Protein AF-A0AAV5DNC1-F1 (afdb_monomer)

Foldseek 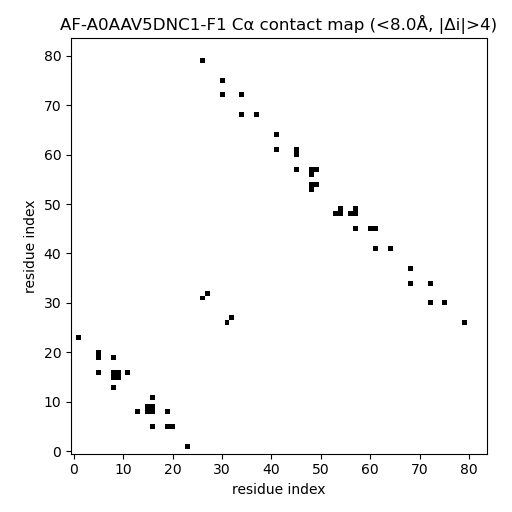3Di:
DLVVVLVVLVVVHPVSSVVSVVLVVVCCCPVVVVLVVLVVVLVVVLVVCVVVVNVVVSVVSVVVSVVVSVVVVVVVCVCSVVPD

Radius of gyration: 18.19 Å; Cα contacts (8 Å, |Δi|>4): 30; chains: 1; bounding box: 38×23×50 Å

Solvent-accessible surface area (backbone atoms only — not comparable to full-atom values): 4647 Å² total; per-residue (Å²): 114,70,67,59,57,45,57,57,29,51,74,78,30,72,66,55,25,50,53,52,50,53,51,52,50,50,48,49,57,50,54,50,45,51,53,48,52,52,49,54,51,49,52,50,53,45,51,52,33,52,74,66,71,38,62,83,55,41,59,58,50,53,52,52,48,52,50,50,52,50,61,57,46,49,59,50,51,48,54,65,71,71,51,132

Secondary structure (DSSP, 8-state):
-HHHHHHHHHHH-HHHHHHHHHHHHHHIIIIIHHHHHHHHHHHHHHHHHHHTT-HHHHHHHHHHHHHHHHHHHHHHHHHHHS--

Organism: NCBI:txid191504

Sequence (84 aa):
MFVATQIFCGQLGNLELTAASLGTTGVQAFAYGLLLGMGSAVETLCGQAYGAHKYSMLGVYMQRAGVLLAATGIPLAVLYGLGP

Structure (mmCIF, N/CA/C/O backbone):
data_AF-A0AAV5DNC1-F1
#
_entry.id   AF-A0AAV5DNC1-F1
#
loop_
_atom_site.group_PDB
_atom_site.id
_atom_site.type_symbol
_atom_site.label_atom_id
_atom_site.label_alt_id
_atom_site.label_comp_id
_atom_site.label_asym_id
_atom_site.label_entity_id
_atom_site.label_seq_id
_atom_site.pdbx_PDB_ins_code
_atom_site.Cartn_x
_atom_site.Cartn_y
_atom_site.Cartn_z
_atom_site.occupancy
_atom_site.B_iso_or_equiv
_atom_site.auth_seq_id
_atom_site.auth_comp_id
_atom_site.auth_asym_id
_atom_site.auth_atom_id
_atom_site.pdbx_PDB_model_num
ATOM 1 N N . MET A 1 1 ? -6.428 12.524 8.621 1.00 63.75 1 MET A N 1
ATOM 2 C CA . MET A 1 1 ? -7.774 11.926 8.464 1.00 63.75 1 MET A CA 1
ATOM 3 C C . MET A 1 1 ? -8.122 10.987 9.622 1.00 63.75 1 MET A C 1
ATOM 5 O O . MET A 1 1 ? -9.110 11.258 10.282 1.00 63.75 1 MET A O 1
ATOM 9 N N . PHE A 1 2 ? -7.295 9.986 9.964 1.00 71.69 2 PHE A N 1
ATOM 10 C CA . PHE A 1 2 ? -7.559 9.033 11.069 1.00 71.69 2 PHE A CA 1
ATOM 11 C C . PHE A 1 2 ? -7.795 9.671 12.454 1.00 71.69 2 PHE A C 1
ATOM 13 O O . PHE A 1 2 ? -8.661 9.219 13.195 1.00 71.69 2 PHE A O 1
ATOM 20 N N . VAL A 1 3 ? -7.097 10.771 12.774 1.00 75.69 3 VAL A N 1
ATOM 21 C CA . VAL A 1 3 ? -7.304 11.534 14.024 1.00 75.69 3 VAL A CA 1
ATOM 22 C C . VAL A 1 3 ? -8.735 12.067 14.147 1.00 75.69 3 VAL A C 1
ATOM 24 O O . VAL A 1 3 ? -9.288 12.053 15.239 1.00 75.69 3 VAL A O 1
ATOM 27 N N . ALA A 1 4 ? -9.370 12.476 13.044 1.00 77.12 4 ALA A N 1
ATOM 28 C CA . ALA A 1 4 ? -10.748 12.962 13.089 1.00 77.12 4 ALA A CA 1
ATOM 29 C C . ALA A 1 4 ? -11.721 11.832 13.465 1.00 77.12 4 ALA A C 1
ATOM 31 O O . ALA A 1 4 ? -12.555 12.016 14.346 1.00 77.12 4 ALA A O 1
ATOM 32 N N . THR A 1 5 ? -11.566 10.642 12.874 1.00 76.62 5 THR A N 1
ATOM 33 C CA . THR A 1 5 ? -12.378 9.460 13.213 1.00 76.62 5 THR A CA 1
ATOM 34 C C . THR A 1 5 ? -12.215 9.066 14.678 1.00 76.62 5 THR A C 1
ATOM 36 O O . THR A 1 5 ? -13.201 8.771 15.342 1.00 76.62 5 THR A O 1
ATOM 39 N N . GLN A 1 6 ? -10.990 9.113 15.204 1.00 79.81 6 GLN A N 1
ATOM 40 C CA . GLN A 1 6 ? -10.701 8.814 16.608 1.00 79.81 6 GLN A CA 1
ATOM 41 C C . GLN A 1 6 ? -11.333 9.831 17.563 1.00 79.81 6 GLN A C 1
ATOM 43 O O . GLN A 1 6 ? -11.928 9.435 18.557 1.00 79.81 6 GLN A O 1
ATOM 48 N N . ILE A 1 7 ? -11.280 11.127 17.243 1.00 81.50 7 ILE A N 1
ATOM 49 C CA . ILE A 1 7 ? -11.912 12.170 18.063 1.00 81.50 7 ILE A CA 1
ATOM 50 C C . ILE A 1 7 ? -13.429 11.958 18.138 1.00 81.50 7 ILE A C 1
ATOM 52 O O . ILE A 1 7 ? -13.975 11.968 19.236 1.00 81.50 7 ILE A O 1
ATOM 56 N N . PHE A 1 8 ? -14.098 11.689 17.012 1.00 77.62 8 PHE A N 1
ATOM 57 C CA . PHE A 1 8 ? -15.537 11.394 17.000 1.00 77.62 8 PHE A CA 1
ATOM 58 C C . PHE A 1 8 ? -15.875 10.110 17.773 1.00 77.62 8 PHE A C 1
ATOM 60 O O . PHE A 1 8 ? -16.800 10.101 18.579 1.00 77.62 8 PHE A O 1
ATOM 67 N N . CYS A 1 9 ? -15.105 9.037 17.580 1.00 74.75 9 CYS A N 1
ATOM 68 C CA . CYS A 1 9 ? -15.327 7.760 18.263 1.00 74.75 9 CYS A CA 1
ATOM 69 C C . CYS A 1 9 ? -15.102 7.866 19.784 1.00 74.75 9 CYS A C 1
ATOM 71 O O . CYS A 1 9 ? -15.839 7.278 20.571 1.00 74.75 9 CYS A O 1
ATOM 73 N N . GLY A 1 10 ? -14.155 8.709 20.209 1.00 76.50 10 GLY A N 1
ATOM 74 C CA . GLY A 1 10 ? -13.916 9.038 21.616 1.00 76.50 10 GLY A CA 1
ATOM 75 C C . GLY A 1 10 ? -15.092 9.735 22.302 1.00 76.50 10 GLY A C 1
ATOM 76 O O . GLY A 1 10 ? -15.239 9.608 23.514 1.00 76.50 10 GLY A O 1
ATOM 77 N N . GLN A 1 11 ? -15.959 10.416 21.545 1.00 79.31 11 GLN A N 1
ATOM 78 C CA . GLN A 1 11 ? -17.190 11.014 22.072 1.00 79.31 11 GLN A CA 1
ATOM 79 C C . GLN A 1 11 ? -18.344 10.002 22.202 1.00 79.31 11 GLN A C 1
ATOM 81 O O . GLN A 1 11 ? -19.256 10.244 22.988 1.00 79.31 11 GLN A O 1
ATOM 86 N N . LEU A 1 12 ? -18.309 8.877 21.469 1.00 75.19 12 LEU A N 1
ATOM 87 C CA . LEU A 1 12 ? -19.307 7.798 21.554 1.00 75.19 12 LEU A CA 1
ATOM 88 C C . LEU A 1 12 ? -19.007 6.795 22.681 1.00 75.19 12 LEU A C 1
ATOM 90 O O . LEU A 1 12 ? -19.929 6.175 23.209 1.00 75.19 12 LEU A O 1
ATOM 94 N N . GLY A 1 13 ? -17.741 6.651 23.082 1.00 80.19 13 GLY A N 1
ATOM 95 C CA . GLY A 1 13 ? -17.342 5.846 24.237 1.00 80.19 13 GLY A CA 1
ATOM 96 C C . GLY A 1 13 ? -15.945 5.237 24.111 1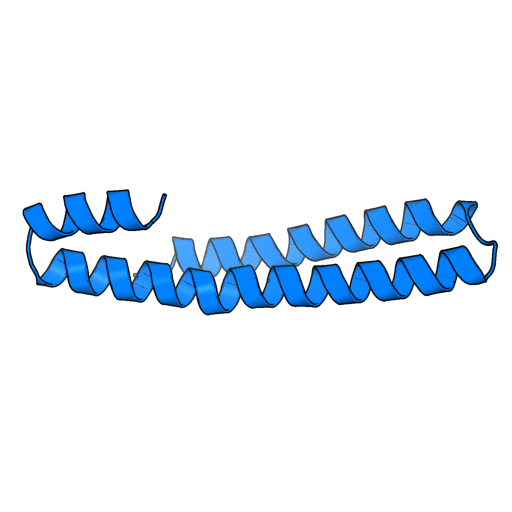.00 80.19 13 GLY A C 1
ATOM 97 O O . GLY A 1 13 ? -15.394 5.094 23.023 1.00 80.19 13 GLY A O 1
ATOM 98 N N . ASN A 1 14 ? -15.363 4.831 25.245 1.00 79.06 14 ASN A N 1
ATOM 99 C CA . ASN A 1 14 ? -13.997 4.293 25.289 1.00 79.06 14 ASN A CA 1
ATOM 100 C C . ASN A 1 14 ? -13.847 2.940 24.564 1.00 79.06 14 ASN A C 1
ATOM 102 O O . ASN A 1 14 ? -12.774 2.629 24.047 1.00 79.06 14 ASN A O 1
ATOM 106 N N . LEU A 1 15 ? -14.919 2.138 24.516 1.00 80.75 15 LEU A N 1
ATOM 107 C CA . LEU A 1 15 ? -14.928 0.847 23.822 1.00 80.75 15 LEU A CA 1
ATOM 108 C C . LEU A 1 15 ? -14.847 1.037 22.299 1.00 80.75 15 LEU A C 1
ATOM 110 O O . LEU A 1 15 ? -13.965 0.468 21.660 1.00 80.75 15 LEU A O 1
ATOM 114 N N . GLU A 1 16 ? -15.698 1.908 21.753 1.00 80.44 16 GLU A N 1
ATOM 115 C CA . GLU A 1 16 ? -15.731 2.266 20.329 1.00 80.44 16 GLU A CA 1
ATOM 116 C C . GLU A 1 16 ? -14.408 2.906 19.895 1.00 80.44 16 GLU A C 1
ATOM 118 O O . GLU A 1 16 ? -13.831 2.528 18.876 1.00 80.44 16 GLU A O 1
ATOM 123 N N . LEU A 1 17 ? -13.861 3.810 20.719 1.00 82.12 17 LEU A N 1
ATOM 124 C CA . LEU A 1 17 ? -12.552 4.412 20.478 1.00 82.12 17 LEU A CA 1
ATOM 125 C C . LEU A 1 17 ? -11.454 3.353 20.375 1.00 82.12 17 LEU A C 1
ATOM 127 O O . LEU A 1 17 ? -10.668 3.384 19.430 1.00 82.12 17 LEU A O 1
ATOM 131 N N . THR A 1 18 ? -11.411 2.417 21.326 1.00 79.56 18 THR A N 1
ATOM 132 C CA . THR A 1 18 ? -10.396 1.359 21.360 1.00 79.56 18 THR A CA 1
ATOM 133 C C . THR A 1 18 ? -10.534 0.443 20.148 1.00 79.56 18 THR A C 1
ATOM 135 O O . THR A 1 18 ? -9.536 0.185 19.479 1.00 79.56 18 THR A O 1
ATOM 138 N N . ALA A 1 19 ? -11.755 0.021 19.807 1.00 81.19 19 ALA A N 1
ATOM 139 C CA . ALA A 1 19 ? -12.031 -0.804 18.632 1.00 81.19 19 ALA A CA 1
ATOM 140 C C . ALA A 1 19 ? -11.632 -0.093 17.326 1.00 81.19 19 ALA A C 1
ATOM 142 O O . ALA A 1 19 ? -10.899 -0.653 16.508 1.00 81.19 19 ALA A O 1
ATOM 143 N N . ALA A 1 20 ? -12.018 1.174 17.160 1.00 80.31 20 ALA A N 1
ATOM 144 C CA . ALA A 1 20 ? -11.652 1.973 15.997 1.00 80.31 20 ALA A CA 1
ATOM 145 C C . ALA A 1 20 ? -10.137 2.222 15.914 1.00 80.31 20 ALA A C 1
ATOM 147 O O . ALA A 1 20 ? -9.578 2.204 14.817 1.00 80.31 20 ALA A O 1
ATOM 148 N N . SER A 1 21 ? -9.454 2.437 17.046 1.00 81.31 21 SER A N 1
ATOM 149 C CA . SER A 1 21 ? -7.997 2.646 17.095 1.00 81.31 21 SER A CA 1
ATOM 150 C C . SER A 1 21 ? -7.236 1.379 16.707 1.00 81.31 21 SER A C 1
ATOM 152 O O . SER A 1 21 ? -6.307 1.427 15.898 1.00 81.31 21 SER A O 1
ATOM 154 N N . LEU A 1 22 ? -7.671 0.224 17.220 1.00 82.62 22 LEU A N 1
ATOM 155 C CA . LEU A 1 22 ? -7.095 -1.080 16.890 1.00 82.62 22 LEU A CA 1
ATOM 156 C C . LEU A 1 22 ? -7.313 -1.429 15.416 1.00 82.62 22 LEU A C 1
ATOM 158 O O . LEU A 1 22 ? -6.365 -1.812 14.731 1.00 82.62 22 LEU A O 1
ATOM 162 N N . GLY A 1 23 ? -8.534 -1.231 14.910 1.00 81.38 23 GLY A N 1
ATOM 163 C CA . GLY A 1 23 ? -8.871 -1.469 13.508 1.00 81.38 23 GLY A CA 1
ATOM 164 C C . GLY A 1 23 ? -8.070 -0.575 12.563 1.00 81.38 23 GLY A C 1
ATOM 165 O O . GLY A 1 23 ? -7.427 -1.064 11.634 1.00 81.38 23 GLY A O 1
ATOM 166 N N . THR A 1 24 ? -8.031 0.734 12.828 1.00 80.62 24 THR A N 1
ATOM 167 C CA . THR A 1 24 ? -7.272 1.687 11.996 1.00 80.62 24 THR A CA 1
ATOM 168 C C . THR A 1 24 ? -5.767 1.432 12.034 1.00 80.62 24 THR A C 1
ATOM 170 O O . THR A 1 24 ? -5.129 1.467 10.982 1.00 80.62 24 THR A O 1
ATOM 173 N N . THR A 1 25 ? -5.196 1.112 13.198 1.00 82.06 25 THR A N 1
ATOM 174 C CA . THR A 1 25 ? -3.765 0.788 13.326 1.00 82.06 25 THR A CA 1
ATOM 175 C C . THR A 1 25 ? -3.423 -0.527 12.627 1.00 82.06 25 THR A C 1
ATOM 177 O O . THR A 1 25 ? -2.417 -0.601 11.924 1.00 82.06 25 THR A O 1
ATOM 180 N N . GLY A 1 26 ? -4.275 -1.550 12.748 1.00 81.31 26 GLY A N 1
ATOM 181 C CA . GLY A 1 26 ? -4.099 -2.830 12.060 1.00 81.31 26 GLY A CA 1
ATOM 182 C C . GLY A 1 26 ? -4.138 -2.684 10.538 1.00 81.31 26 GLY A C 1
ATOM 183 O O . GLY A 1 26 ? -3.234 -3.156 9.850 1.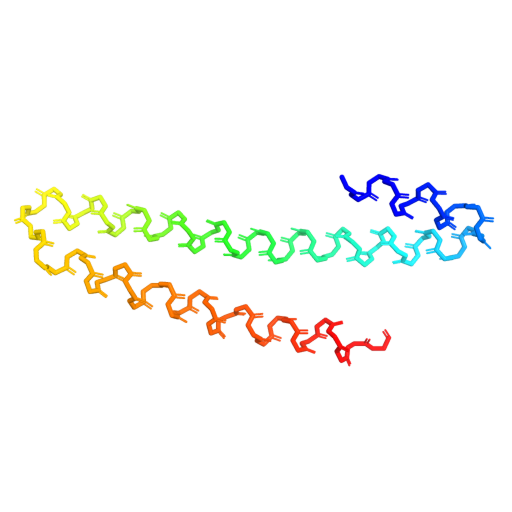00 81.31 26 GLY A O 1
ATOM 184 N N . VAL A 1 27 ? -5.135 -1.963 10.012 1.00 79.56 27 VAL A N 1
ATOM 185 C CA . VAL A 1 27 ? -5.236 -1.654 8.575 1.00 79.56 27 VAL A CA 1
ATOM 186 C C . VAL A 1 27 ? -4.022 -0.852 8.107 1.00 79.56 27 VAL A C 1
ATOM 188 O O . VAL A 1 27 ? -3.466 -1.134 7.049 1.00 79.56 27 VAL A O 1
ATOM 191 N N . GLN A 1 28 ? -3.568 0.128 8.888 1.00 81.50 28 GLN A N 1
ATOM 192 C CA . GLN A 1 28 ? -2.411 0.941 8.527 1.00 81.50 28 GLN A CA 1
ATOM 193 C C . GLN A 1 28 ? -1.101 0.142 8.546 1.00 81.50 28 GLN A C 1
ATOM 195 O O . GLN A 1 28 ? -0.289 0.287 7.639 1.00 81.50 28 GLN A O 1
ATOM 200 N N . ALA A 1 29 ? -0.889 -0.741 9.517 1.00 80.81 29 ALA A N 1
ATOM 201 C CA . ALA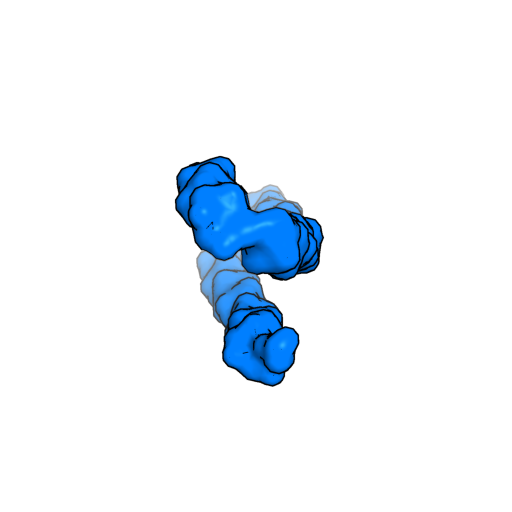 A 1 29 ? 0.307 -1.577 9.539 1.00 80.81 29 ALA A CA 1
ATOM 202 C C . ALA A 1 29 ? 0.332 -2.551 8.349 1.00 80.81 29 ALA A C 1
ATOM 204 O O . ALA A 1 29 ? 1.346 -2.672 7.662 1.00 80.81 29 ALA A O 1
ATOM 205 N N . PHE A 1 30 ? -0.793 -3.217 8.077 1.00 81.00 30 PHE A N 1
ATOM 206 C CA . PHE A 1 30 ? -0.839 -4.296 7.095 1.00 81.00 30 PHE A CA 1
ATOM 207 C C . PHE A 1 30 ? -1.038 -3.788 5.665 1.00 81.00 30 PHE A C 1
ATOM 209 O O . PHE A 1 30 ? -0.235 -4.093 4.787 1.00 81.00 30 PHE A O 1
ATOM 216 N N . ALA A 1 31 ? -2.075 -2.983 5.415 1.00 80.25 31 ALA A N 1
ATOM 217 C CA . ALA A 1 31 ? -2.391 -2.508 4.071 1.00 80.25 31 ALA A CA 1
ATOM 218 C C . ALA A 1 31 ? -1.331 -1.526 3.574 1.00 80.25 31 ALA A C 1
ATOM 220 O O . ALA A 1 31 ? -0.753 -1.726 2.510 1.00 80.25 31 ALA A O 1
ATOM 221 N N . TYR A 1 32 ? -1.018 -0.498 4.363 1.00 81.44 32 TYR A N 1
ATOM 222 C CA . TYR A 1 32 ? -0.013 0.487 3.968 1.00 81.44 32 TYR A CA 1
ATOM 223 C C . TYR A 1 32 ? 1.380 -0.144 3.868 1.00 81.44 32 TYR A C 1
ATOM 225 O O . TYR A 1 32 ? 2.088 0.138 2.907 1.00 81.44 32 TYR A O 1
ATOM 233 N N . GLY A 1 33 ? 1.750 -1.046 4.786 1.00 84.06 33 GLY A N 1
ATOM 234 C CA . GLY A 1 33 ? 3.016 -1.780 4.717 1.00 84.06 33 GLY A C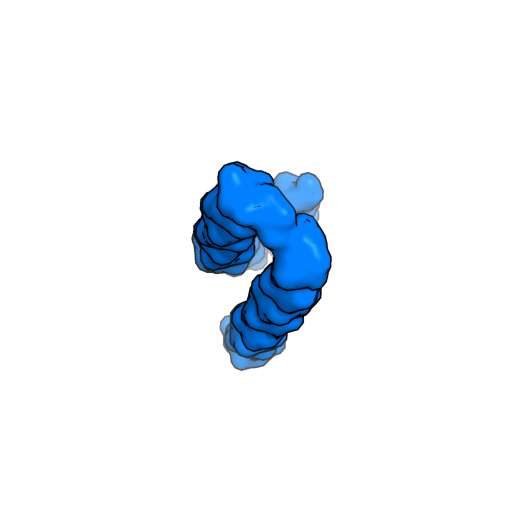A 1
ATOM 235 C C . GLY A 1 33 ? 3.139 -2.653 3.464 1.00 84.06 33 GLY A C 1
ATOM 236 O O . GLY A 1 33 ? 4.146 -2.577 2.760 1.00 84.06 33 GLY A O 1
ATOM 237 N N . LEU A 1 34 ? 2.103 -3.433 3.136 1.00 82.31 34 LEU A N 1
ATOM 238 C CA . LEU A 1 34 ? 2.089 -4.293 1.950 1.00 82.31 34 LEU A CA 1
ATOM 239 C C . LEU A 1 34 ? 2.126 -3.468 0.653 1.00 82.31 34 LEU A C 1
ATOM 241 O O . LEU A 1 34 ? 2.940 -3.743 -0.230 1.00 82.31 34 LEU A O 1
ATOM 245 N N . LEU A 1 35 ? 1.276 -2.440 0.545 1.00 82.38 35 LEU A N 1
ATOM 246 C CA . LEU A 1 35 ? 1.224 -1.562 -0.626 1.00 82.38 35 LEU A CA 1
ATOM 247 C C . LEU A 1 35 ? 2.539 -0.796 -0.827 1.00 82.38 35 LEU A C 1
ATOM 249 O O . LEU A 1 35 ? 3.024 -0.731 -1.957 1.00 82.38 35 LEU A O 1
ATOM 253 N N . LEU A 1 36 ? 3.142 -0.264 0.243 1.00 84.75 36 LEU A N 1
ATOM 254 C CA . LEU A 1 36 ? 4.448 0.400 0.171 1.00 84.75 36 LEU A CA 1
ATOM 255 C C . LEU A 1 36 ? 5.557 -0.579 -0.227 1.00 84.75 36 LEU A C 1
ATOM 257 O O . LEU A 1 36 ? 6.347 -0.266 -1.114 1.00 84.75 36 LEU A O 1
ATOM 261 N N . GLY A 1 37 ? 5.591 -1.778 0.364 1.00 85.19 37 GLY A N 1
ATOM 262 C CA . GLY A 1 37 ? 6.594 -2.796 0.045 1.00 85.19 37 GLY A CA 1
ATOM 263 C C . GLY A 1 37 ? 6.544 -3.241 -1.419 1.00 85.19 37 GLY A C 1
ATOM 264 O O . GLY A 1 37 ? 7.575 -3.312 -2.090 1.00 85.19 37 GLY A O 1
ATOM 265 N N . MET A 1 38 ? 5.342 -3.474 -1.951 1.00 82.81 38 MET A N 1
ATOM 266 C CA . MET A 1 38 ? 5.164 -3.781 -3.372 1.00 82.81 38 MET A CA 1
ATOM 267 C C . MET A 1 38 ? 5.506 -2.582 -4.263 1.00 82.81 38 MET A C 1
ATOM 269 O O . MET A 1 38 ? 6.156 -2.765 -5.288 1.00 82.81 38 MET A O 1
ATOM 273 N N . GLY A 1 39 ? 5.145 -1.359 -3.864 1.00 83.19 39 GLY A N 1
ATOM 274 C CA . GLY A 1 39 ? 5.514 -0.132 -4.574 1.00 83.19 39 GLY A CA 1
ATOM 275 C C . GLY A 1 39 ? 7.029 0.031 -4.731 1.00 83.19 39 GLY A C 1
ATOM 276 O O . GLY A 1 39 ? 7.506 0.243 -5.845 1.00 83.19 39 GLY A O 1
ATOM 277 N N . SER A 1 40 ? 7.800 -0.170 -3.659 1.00 85.44 40 SER A N 1
ATOM 278 C CA . SER A 1 40 ? 9.270 -0.127 -3.710 1.00 85.44 40 SER A CA 1
ATOM 279 C C . SER A 1 40 ? 9.876 -1.241 -4.572 1.00 85.44 40 SER A C 1
ATOM 281 O O . SER A 1 40 ? 10.867 -1.018 -5.272 1.00 85.44 40 SER A O 1
ATOM 283 N N . ALA A 1 41 ? 9.279 -2.438 -4.577 1.00 83.12 41 ALA A N 1
ATOM 284 C CA . ALA A 1 41 ? 9.706 -3.513 -5.472 1.00 83.12 41 ALA A CA 1
ATOM 285 C C . ALA A 1 41 ? 9.485 -3.140 -6.948 1.00 83.12 41 ALA A C 1
ATOM 287 O O . ALA A 1 41 ? 10.361 -3.364 -7.784 1.00 83.12 41 ALA A O 1
ATOM 288 N N . VAL A 1 42 ? 8.347 -2.517 -7.268 1.00 79.31 42 VAL A N 1
ATOM 289 C CA . VAL A 1 42 ? 8.038 -2.028 -8.620 1.00 79.31 42 VAL A CA 1
ATOM 290 C C . VAL A 1 42 ? 8.988 -0.913 -9.029 1.00 79.31 42 VAL A C 1
ATOM 292 O O . VAL A 1 42 ? 9.503 -0.951 -10.140 1.00 79.31 42 VAL A O 1
ATOM 295 N N . GLU A 1 43 ? 9.280 0.034 -8.140 1.00 81.62 43 GLU A N 1
ATOM 296 C CA . GLU A 1 43 ? 10.258 1.096 -8.391 1.00 81.62 43 GLU A CA 1
ATOM 297 C C . GLU A 1 43 ? 11.651 0.523 -8.692 1.00 81.62 43 GLU A C 1
ATOM 299 O O . GLU A 1 43 ? 12.301 0.947 -9.648 1.00 81.62 43 GLU A O 1
ATOM 304 N N . THR A 1 44 ? 12.061 -0.528 -7.974 1.00 85.12 44 THR A N 1
ATOM 305 C CA . THR A 1 44 ? 13.317 -1.249 -8.236 1.00 85.12 44 THR A CA 1
ATOM 306 C C . THR A 1 44 ? 13.306 -1.932 -9.606 1.00 85.12 44 THR A C 1
ATOM 308 O O . THR A 1 44 ? 14.238 -1.747 -10.389 1.00 85.12 44 THR A O 1
ATOM 311 N N . LEU A 1 45 ? 12.251 -2.691 -9.938 1.00 75.62 45 LEU A N 1
ATOM 312 C CA . LEU A 1 45 ? 12.117 -3.346 -11.248 1.00 75.62 45 LEU A CA 1
ATOM 313 C C . LEU A 1 45 ? 12.095 -2.325 -12.393 1.00 75.62 45 LEU A C 1
ATOM 315 O O . LEU A 1 45 ? 12.727 -2.540 -13.430 1.00 75.62 45 LEU A O 1
ATOM 319 N N . CYS A 1 46 ? 11.397 -1.206 -12.203 1.00 75.88 46 CYS A N 1
ATOM 320 C CA . CYS A 1 46 ? 11.345 -0.112 -13.160 1.00 75.88 46 CYS A CA 1
ATOM 321 C C . CYS A 1 46 ? 12.716 0.548 -13.332 1.00 75.88 46 CYS A C 1
ATOM 323 O O . CYS A 1 46 ? 13.135 0.767 -14.465 1.00 75.88 46 CYS A O 1
ATOM 325 N N . GLY A 1 47 ? 13.449 0.788 -12.241 1.00 79.88 47 GLY A N 1
ATOM 326 C CA . GLY A 1 47 ? 14.824 1.285 -12.276 1.00 79.88 47 GLY A CA 1
ATOM 327 C C . GLY A 1 47 ? 15.771 0.342 -13.024 1.00 79.88 47 GL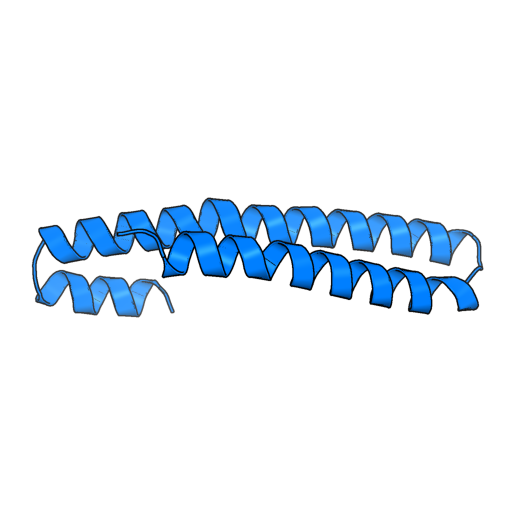Y A C 1
ATOM 328 O O . GLY A 1 47 ? 16.575 0.796 -13.839 1.00 79.88 47 GLY A O 1
ATOM 329 N N . GLN A 1 48 ? 15.626 -0.975 -12.836 1.00 79.81 48 GLN A N 1
ATOM 330 C CA . GLN A 1 48 ? 16.415 -1.972 -13.568 1.00 79.81 48 GLN A CA 1
ATOM 331 C C . GLN A 1 48 ? 16.078 -2.012 -15.068 1.00 79.81 48 GLN A C 1
ATOM 333 O O . GLN A 1 48 ? 16.981 -2.025 -15.905 1.00 79.81 48 GLN A O 1
ATOM 338 N N . ALA A 1 49 ? 14.793 -1.997 -15.433 1.00 75.25 49 ALA A N 1
ATOM 339 C CA . ALA A 1 49 ? 14.362 -2.009 -16.832 1.00 75.25 49 ALA A CA 1
ATOM 340 C C . ALA A 1 49 ? 14.695 -0.696 -17.569 1.00 75.25 49 ALA A C 1
ATOM 342 O O . ALA A 1 49 ? 15.048 -0.725 -18.753 1.00 75.25 49 ALA A O 1
ATOM 343 N N . TYR A 1 50 ? 14.633 0.438 -16.864 1.00 75.44 50 TYR A N 1
ATOM 344 C CA . TYR A 1 50 ? 15.054 1.748 -17.361 1.00 75.44 50 TYR A CA 1
ATOM 345 C C . TYR A 1 50 ? 16.574 1.792 -17.588 1.00 75.44 50 TYR A C 1
ATOM 347 O O . TYR A 1 50 ? 17.017 2.171 -18.670 1.00 75.44 50 TYR A O 1
ATOM 355 N N . GLY A 1 51 ? 17.378 1.312 -16.628 1.00 81.19 51 GLY A N 1
ATOM 35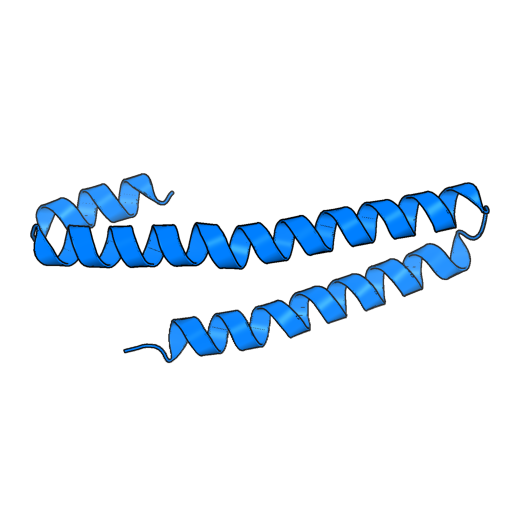6 C CA . GLY A 1 51 ? 18.839 1.218 -16.764 1.00 81.19 51 GLY A CA 1
ATOM 357 C C . GLY A 1 51 ? 19.303 0.298 -17.902 1.00 81.19 51 GLY A C 1
ATOM 358 O O . GLY A 1 51 ? 20.340 0.539 -18.512 1.00 81.19 51 GLY A O 1
ATOM 359 N N . ALA A 1 52 ? 18.503 -0.712 -18.258 1.00 82.31 52 ALA A N 1
ATOM 360 C CA . ALA A 1 52 ? 18.746 -1.594 -19.400 1.00 82.31 52 ALA A CA 1
ATOM 361 C C . ALA A 1 52 ? 18.280 -1.017 -20.760 1.00 82.31 52 ALA A C 1
ATOM 363 O O . ALA A 1 52 ? 18.255 -1.750 -21.751 1.00 82.31 52 ALA A O 1
ATOM 364 N N . HIS A 1 53 ? 17.875 0.262 -20.824 1.00 74.38 53 HIS A N 1
ATOM 365 C CA . HIS A 1 53 ? 17.345 0.940 -22.021 1.00 74.38 53 HIS A CA 1
ATOM 366 C C . HIS A 1 53 ? 16.113 0.257 -22.665 1.00 74.38 53 HIS A C 1
ATOM 368 O O . HIS A 1 53 ? 15.787 0.501 -23.829 1.00 74.38 53 HIS A O 1
ATOM 374 N N . LYS A 1 54 ? 15.370 -0.581 -21.923 1.00 70.81 54 LYS A N 1
ATOM 375 C CA . LYS A 1 54 ? 14.188 -1.311 -22.427 1.00 70.81 54 LYS A CA 1
ATOM 376 C C . LYS A 1 54 ? 12.871 -0.600 -22.095 1.00 70.81 54 LYS A C 1
ATOM 378 O O . LYS A 1 54 ? 11.979 -1.159 -21.457 1.00 70.81 54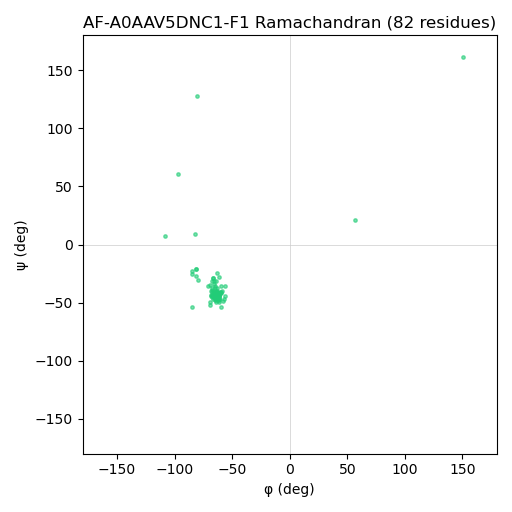 LYS A O 1
ATOM 383 N N . TYR A 1 55 ? 12.710 0.622 -22.597 1.00 68.44 55 TYR A N 1
ATOM 384 C CA . TYR A 1 55 ? 11.547 1.480 -22.314 1.00 68.44 55 TYR A CA 1
ATOM 385 C C . TYR A 1 55 ? 1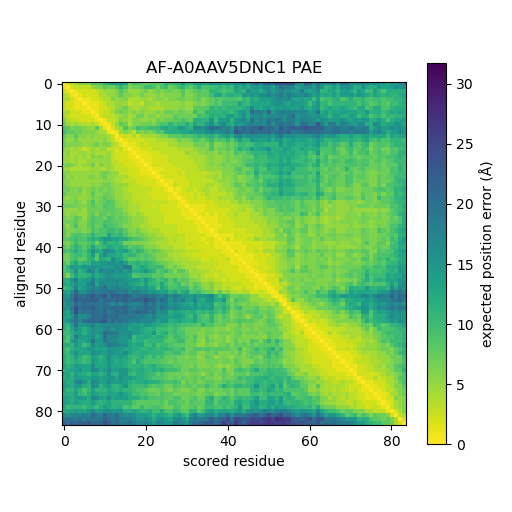0.206 0.922 -22.822 1.00 68.44 55 TYR A C 1
ATOM 387 O O . TYR A 1 55 ? 9.176 1.118 -22.185 1.00 68.44 55 TYR A O 1
ATOM 395 N N . SER A 1 56 ? 10.203 0.165 -23.926 1.00 67.94 56 SER A N 1
ATOM 396 C CA . SER A 1 56 ? 8.973 -0.439 -24.468 1.00 67.94 56 SER A CA 1
ATOM 397 C C . SER A 1 56 ? 8.393 -1.534 -23.558 1.00 67.94 56 SER A C 1
ATOM 399 O O . SER A 1 56 ? 7.175 -1.676 -23.468 1.00 67.94 56 SER A O 1
ATOM 401 N N . MET A 1 57 ? 9.236 -2.266 -22.820 1.00 67.50 57 MET A N 1
ATOM 402 C CA . MET A 1 57 ? 8.762 -3.257 -21.844 1.00 67.50 57 MET A CA 1
ATOM 403 C C . MET A 1 57 ? 8.438 -2.646 -20.477 1.00 67.50 57 MET A C 1
ATOM 405 O O . MET A 1 57 ? 7.618 -3.207 -19.753 1.00 67.50 57 MET A O 1
ATOM 409 N N . LEU A 1 58 ? 9.015 -1.489 -20.141 1.00 69.75 58 LEU A N 1
ATOM 410 C CA . LEU A 1 58 ? 8.799 -0.802 -18.865 1.00 69.75 58 LEU A CA 1
ATOM 411 C C . LEU A 1 58 ? 7.312 -0.505 -18.606 1.00 69.75 58 LEU A C 1
ATOM 413 O O . LEU A 1 58 ? 6.808 -0.787 -17.521 1.00 69.75 58 LEU A O 1
ATOM 417 N N . GLY A 1 59 ? 6.590 -0.014 -19.620 1.00 70.81 59 GLY A N 1
ATOM 418 C CA . GLY A 1 59 ? 5.158 0.284 -19.502 1.00 70.81 59 GLY A CA 1
ATOM 419 C C . GLY A 1 59 ? 4.304 -0.958 -19.220 1.00 70.81 59 GLY A C 1
ATOM 420 O O . GLY A 1 59 ? 3.430 -0.932 -18.356 1.00 70.81 59 GLY A O 1
ATOM 421 N N . VAL A 1 60 ? 4.603 -2.082 -19.881 1.00 78.06 60 VAL A N 1
ATOM 422 C CA . VAL A 1 60 ? 3.898 -3.359 -19.666 1.00 78.06 60 VAL A CA 1
ATOM 423 C C . VAL A 1 60 ? 4.183 -3.917 -18.269 1.00 78.06 60 VAL A C 1
ATOM 425 O O . VAL A 1 60 ? 3.279 -4.457 -17.628 1.00 78.06 60 VAL A O 1
ATOM 428 N N . TYR A 1 61 ? 5.412 -3.758 -17.769 1.00 73.69 61 TYR A N 1
ATOM 429 C CA . TYR A 1 61 ? 5.769 -4.139 -16.402 1.00 73.69 61 TYR A CA 1
ATOM 430 C C . TYR A 1 61 ? 5.039 -3.294 -15.362 1.00 73.69 61 TYR A C 1
ATOM 432 O O . TYR A 1 61 ? 4.472 -3.863 -14.433 1.00 73.69 61 TYR A O 1
ATOM 440 N N . MET A 1 62 ? 4.973 -1.972 -15.546 1.00 72.06 62 MET A N 1
ATOM 441 C CA . MET A 1 62 ? 4.207 -1.086 -14.665 1.00 72.06 62 MET A CA 1
ATOM 442 C C . MET A 1 62 ? 2.723 -1.444 -14.645 1.00 72.06 62 MET A C 1
ATOM 444 O O . MET A 1 62 ? 2.107 -1.488 -13.582 1.00 72.06 62 MET A O 1
ATOM 448 N N . GLN A 1 63 ? 2.147 -1.751 -15.807 1.00 79.31 63 GLN A N 1
ATOM 449 C CA . GLN A 1 63 ? 0.738 -2.107 -15.892 1.00 79.31 63 GLN A CA 1
ATOM 450 C C . GLN A 1 63 ? 0.448 -3.451 -15.219 1.00 79.31 63 GLN A C 1
ATOM 452 O O . GLN A 1 63 ? -0.505 -3.560 -14.450 1.00 79.31 63 GLN A O 1
ATOM 457 N N . ARG A 1 64 ? 1.301 -4.462 -15.432 1.00 81.06 64 ARG A N 1
ATOM 458 C CA . ARG A 1 64 ? 1.195 -5.751 -14.730 1.00 81.06 64 ARG A CA 1
ATOM 459 C C . ARG A 1 64 ? 1.386 -5.601 -13.227 1.00 81.06 64 ARG A C 1
ATOM 461 O O . ARG A 1 64 ? 0.635 -6.204 -12.471 1.00 81.06 64 ARG A O 1
ATOM 468 N N . ALA A 1 65 ? 2.344 -4.786 -12.802 1.00 75.56 65 ALA A N 1
ATOM 469 C CA . ALA A 1 65 ? 2.579 -4.473 -11.402 1.00 75.56 65 ALA A CA 1
ATOM 470 C C . ALA A 1 65 ? 1.376 -3.778 -10.752 1.00 75.56 65 ALA A C 1
ATOM 472 O O . ALA A 1 65 ? 0.966 -4.174 -9.668 1.00 75.56 65 ALA A O 1
ATOM 473 N N . GLY A 1 66 ? 0.766 -2.800 -11.427 1.00 76.88 66 GLY A N 1
ATOM 474 C CA . GLY A 1 66 ? -0.444 -2.129 -10.951 1.00 76.88 66 GLY A CA 1
ATOM 475 C C . GLY A 1 66 ? -1.639 -3.077 -10.838 1.00 76.88 66 GLY A C 1
ATOM 476 O O . GLY A 1 66 ? -2.371 -3.025 -9.853 1.00 76.88 66 GLY A O 1
ATOM 477 N N . VAL A 1 67 ? -1.802 -3.996 -11.796 1.00 80.81 67 VAL A N 1
ATOM 478 C CA . VAL A 1 67 ? -2.826 -5.052 -11.721 1.00 80.81 67 VAL A CA 1
ATOM 479 C C . VAL A 1 67 ? -2.543 -6.013 -10.569 1.00 80.81 67 VAL A C 1
ATOM 481 O O . VAL A 1 67 ? -3.472 -6.370 -9.854 1.00 80.81 67 VAL A O 1
ATOM 484 N N . LEU A 1 68 ? -1.283 -6.398 -10.345 1.00 79.31 68 LEU A N 1
ATOM 485 C CA . LEU A 1 68 ? -0.896 -7.242 -9.213 1.00 79.31 68 LEU A CA 1
ATOM 486 C C . LEU A 1 68 ? -1.207 -6.547 -7.881 1.00 79.31 68 LEU A C 1
ATOM 488 O O . LEU A 1 68 ? -1.796 -7.153 -6.993 1.00 79.31 68 LEU A O 1
ATOM 492 N N . LEU A 1 69 ? -0.879 -5.255 -7.786 1.00 76.19 69 LEU A N 1
ATOM 493 C CA . LEU A 1 69 ? -1.140 -4.416 -6.620 1.00 76.19 69 LEU A CA 1
ATOM 494 C C . LEU A 1 69 ? -2.647 -4.319 -6.338 1.00 76.19 69 LEU A C 1
ATOM 496 O O . LEU A 1 69 ? -3.087 -4.545 -5.210 1.00 76.19 69 LEU A O 1
ATOM 500 N N . ALA A 1 70 ? -3.454 -4.064 -7.372 1.00 77.31 70 ALA A N 1
ATOM 501 C CA . ALA A 1 70 ? -4.911 -4.051 -7.272 1.00 77.31 70 ALA A CA 1
ATOM 502 C C . ALA A 1 70 ? -5.465 -5.432 -6.875 1.00 77.31 70 ALA A C 1
ATOM 504 O O . ALA A 1 70 ? -6.318 -5.525 -5.995 1.00 77.31 70 ALA A O 1
ATOM 505 N N . ALA A 1 71 ? -4.929 -6.509 -7.452 1.00 79.88 71 ALA A N 1
ATOM 506 C CA . ALA A 1 71 ? -5.314 -7.882 -7.145 1.00 79.88 71 ALA A CA 1
ATOM 507 C C . ALA A 1 71 ? -4.943 -8.309 -5.720 1.00 79.88 71 ALA A C 1
ATOM 509 O O . ALA A 1 71 ? -5.650 -9.131 -5.156 1.00 79.88 71 ALA A O 1
ATOM 510 N N . THR A 1 72 ? -3.888 -7.753 -5.117 1.00 77.19 72 THR A N 1
ATOM 511 C CA . THR A 1 72 ? -3.564 -7.946 -3.691 1.00 77.19 72 THR A CA 1
ATOM 512 C C . THR A 1 72 ? -4.370 -7.036 -2.762 1.00 77.19 72 THR A C 1
ATOM 514 O O . THR A 1 72 ? -4.644 -7.409 -1.624 1.00 77.19 72 THR A O 1
ATOM 517 N N . GLY A 1 73 ? -4.801 -5.866 -3.243 1.00 73.31 73 GLY A N 1
ATOM 518 C CA . GLY A 1 73 ? -5.655 -4.947 -2.490 1.00 73.31 73 GLY A CA 1
ATOM 519 C C . GLY A 1 73 ? -7.084 -5.466 -2.311 1.00 73.31 73 GLY A C 1
ATOM 520 O O . GLY A 1 73 ? -7.664 -5.286 -1.245 1.00 73.31 73 GLY A O 1
ATOM 521 N N . ILE A 1 74 ? -7.632 -6.164 -3.312 1.00 79.00 74 ILE A N 1
ATOM 522 C CA . ILE A 1 74 ? -8.977 -6.767 -3.271 1.00 79.00 74 ILE A CA 1
ATOM 523 C C . ILE A 1 74 ? -9.150 -7.790 -2.127 1.00 79.00 74 ILE A C 1
ATOM 525 O O . ILE A 1 74 ? -10.073 -7.612 -1.337 1.00 79.00 74 ILE A O 1
ATOM 529 N N . PRO A 1 75 ? -8.312 -8.833 -1.965 1.00 77.56 75 PRO A N 1
ATOM 530 C CA . PRO A 1 75 ? -8.456 -9.802 -0.882 1.00 77.56 75 PRO A CA 1
ATOM 531 C C . PRO A 1 75 ? -8.217 -9.165 0.485 1.00 77.56 75 PRO A C 1
ATOM 533 O O . PRO A 1 75 ? -8.874 -9.559 1.440 1.00 77.56 75 PRO A O 1
ATOM 536 N N . LEU A 1 76 ? -7.352 -8.148 0.583 1.00 74.69 76 LEU A N 1
ATOM 537 C CA . LEU A 1 76 ? -7.213 -7.368 1.813 1.00 74.69 76 LEU A CA 1
ATOM 538 C C . LEU A 1 76 ? -8.509 -6.615 2.139 1.00 74.69 76 LEU A C 1
ATOM 540 O O . LEU A 1 76 ? -8.990 -6.681 3.264 1.00 74.69 76 LEU A O 1
ATOM 544 N N . ALA A 1 77 ? -9.098 -5.933 1.154 1.00 74.31 77 ALA A N 1
ATOM 545 C CA . ALA A 1 77 ? -10.355 -5.209 1.321 1.00 74.31 77 ALA A CA 1
ATOM 546 C C . ALA A 1 77 ? -11.517 -6.149 1.675 1.00 74.31 77 ALA A C 1
ATOM 548 O O . ALA A 1 77 ? -12.347 -5.803 2.509 1.00 74.31 77 ALA A O 1
ATOM 549 N N . VAL A 1 78 ? -11.552 -7.351 1.094 1.00 77.06 78 VAL A N 1
ATOM 550 C CA . VAL A 1 78 ? -12.536 -8.389 1.431 1.00 77.06 78 VAL A CA 1
ATOM 551 C C . VAL A 1 78 ? -12.307 -8.924 2.845 1.00 77.06 78 VAL A C 1
ATOM 553 O O . VAL A 1 78 ? -13.266 -9.041 3.596 1.00 77.06 78 VAL A O 1
ATOM 556 N N . LEU A 1 79 ? -11.061 -9.197 3.244 1.00 78.19 79 LEU A N 1
ATOM 557 C CA . LEU A 1 79 ? -10.738 -9.695 4.584 1.00 78.19 79 LEU A CA 1
ATOM 558 C C . LEU A 1 79 ? -11.096 -8.677 5.679 1.00 78.19 79 LEU A C 1
ATOM 560 O O . LEU A 1 79 ? -11.630 -9.059 6.713 1.00 78.19 79 LEU A O 1
ATOM 564 N N . TYR A 1 80 ? -10.837 -7.389 5.441 1.00 71.62 80 TYR A N 1
ATOM 565 C CA . TYR A 1 80 ? -11.173 -6.318 6.384 1.00 71.62 80 TYR A CA 1
ATOM 566 C C . TYR A 1 80 ? -12.649 -5.897 6.333 1.00 71.62 80 TYR A C 1
ATOM 568 O O . TYR A 1 80 ? -13.183 -5.476 7.350 1.00 71.62 80 TYR A O 1
ATOM 576 N N . GLY A 1 81 ? -13.317 -6.002 5.180 1.00 68.19 81 GLY A N 1
ATOM 577 C CA . GLY A 1 81 ? -14.745 -5.692 5.037 1.00 68.19 81 GLY A CA 1
ATOM 578 C C . GLY A 1 81 ? -15.684 -6.819 5.486 1.00 68.19 81 GLY A C 1
ATOM 579 O O . GLY A 1 81 ? -16.847 -6.555 5.771 1.00 68.19 81 GLY A O 1
ATOM 580 N N . LEU A 1 82 ? -15.187 -8.060 5.545 1.00 62.16 82 LEU A N 1
ATOM 581 C CA . LEU A 1 82 ? -15.906 -9.261 5.997 1.00 62.16 82 LEU A CA 1
ATOM 582 C C . LEU A 1 82 ? -15.406 -9.763 7.369 1.00 62.16 82 LEU A C 1
ATOM 584 O O . LEU A 1 82 ? -15.774 -10.853 7.803 1.00 62.16 82 LEU A O 1
ATOM 588 N N . GLY A 1 83 ? -14.534 -9.005 8.037 1.00 50.25 83 GLY A N 1
ATOM 589 C CA . GLY A 1 83 ? -14.130 -9.274 9.415 1.00 50.25 83 GLY A CA 1
ATOM 590 C C . GLY A 1 83 ? -15.202 -8.755 10.383 1.00 50.25 83 GLY A C 1
ATOM 591 O O . GLY A 1 83 ? -15.599 -7.601 10.224 1.00 50.25 83 GLY A O 1
ATOM 592 N N . PRO A 1 84 ? -15.705 -9.583 11.319 1.00 45.84 84 PRO A N 1
ATOM 593 C CA . PRO A 1 84 ? -16.705 -9.181 12.313 1.00 45.84 84 PRO A CA 1
ATOM 594 C C . PRO A 1 84 ? -16.201 -8.105 13.282 1.00 45.84 84 PRO A C 1
ATOM 596 O O . PRO A 1 84 ? -14.969 -8.028 13.504 1.00 45.84 84 PRO A O 1
#

InterPro domains:
  IPR002528 Multi antimicrobial extrusion protein [PF01554] (1-79)

Mean predicted aligned error: 8.71 Å

pLDDT: mean 77.15, std 6.6, range [45.84, 85.44]